Protein AF-A0A4S4NKQ8-F1 (afdb_monomer_lite)

Radius of gyration: 18.19 Å; chains: 1; bounding box: 35×62×50 Å

Foldseek 3Di:
DWDKAKDKWKKFWAQAFQPVLQVVPPQKDDFAFPDDPVDPVPGDTTIIIGDDFCDDDPDNVCRLVRSLVVCLVCLVSRVVRGGDEMEMEMEMATPDPDDDPDDDPNSVVSQVSNNYDYDYYYDPDPDVDPDPPSPPDPDDDDDPDDDD

Structure (mmCIF, N/CA/C/O backbone):
data_AF-A0A4S4NKQ8-F1
#
_entry.id   AF-A0A4S4NKQ8-F1
#
loop_
_atom_site.group_PDB
_atom_site.id
_atom_site.type_symbol
_atom_site.label_atom_id
_atom_site.label_alt_id
_atom_site.label_comp_id
_atom_site.label_asym_id
_atom_site.label_entity_id
_atom_site.label_seq_id
_atom_site.pdbx_PDB_ins_code
_atom_site.Cartn_x
_atom_site.Cartn_y
_atom_site.Cartn_z
_atom_site.occupancy
_atom_site.B_iso_or_equiv
_atom_site.auth_seq_id
_atom_site.auth_comp_id
_atom_site.auth_asym_id
_atom_site.auth_atom_id
_atom_site.pdbx_PDB_model_num
ATOM 1 N N . MET A 1 1 ? 11.344 -11.559 -26.120 1.00 55.66 1 MET A N 1
ATOM 2 C CA . MET A 1 1 ? 10.718 -10.450 -25.371 1.00 55.66 1 MET A CA 1
ATOM 3 C C . MET A 1 1 ? 10.586 -10.937 -23.937 1.00 55.66 1 MET A C 1
ATOM 5 O O . MET A 1 1 ? 9.918 -11.947 -23.752 1.00 55.66 1 MET A O 1
ATOM 9 N N . ARG A 1 2 ? 11.320 -10.341 -22.985 1.00 62.72 2 ARG A N 1
ATOM 10 C CA . ARG A 1 2 ? 11.317 -10.771 -21.572 1.00 62.72 2 ARG A CA 1
ATOM 11 C C . ARG A 1 2 ? 9.956 -10.461 -20.964 1.00 62.72 2 ARG A C 1
ATOM 13 O O . ARG A 1 2 ? 9.401 -9.400 -21.261 1.00 62.72 2 ARG A O 1
ATOM 20 N N . ARG A 1 3 ? 9.400 -11.377 -20.178 1.00 73.50 3 ARG A N 1
ATOM 21 C CA . ARG A 1 3 ? 8.086 -11.174 -19.563 1.00 73.50 3 ARG A CA 1
ATOM 22 C C . ARG A 1 3 ? 8.322 -10.804 -18.109 1.00 73.50 3 ARG A C 1
ATOM 24 O O . ARG A 1 3 ? 9.000 -11.514 -17.388 1.00 73.50 3 ARG A O 1
ATO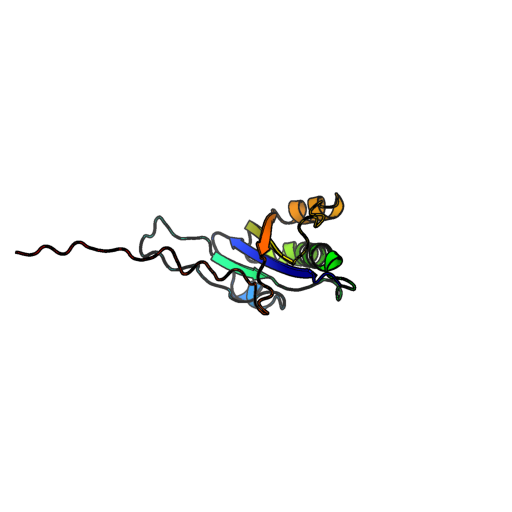M 31 N N . ILE A 1 4 ? 7.784 -9.672 -17.680 1.00 78.88 4 ILE A N 1
ATOM 32 C CA . ILE A 1 4 ? 7.885 -9.234 -16.289 1.00 78.88 4 ILE A CA 1
ATOM 33 C C . ILE A 1 4 ? 6.492 -8.816 -15.855 1.00 78.88 4 ILE A C 1
ATOM 35 O O . ILE A 1 4 ? 5.865 -7.953 -16.475 1.00 78.88 4 ILE A O 1
ATOM 39 N N . LYS A 1 5 ? 6.011 -9.428 -14.780 1.00 84.50 5 LYS A N 1
ATOM 40 C CA . LYS A 1 5 ? 4.797 -9.031 -14.079 1.00 84.50 5 LYS A CA 1
ATOM 41 C C . LYS A 1 5 ? 5.185 -8.666 -12.655 1.00 84.50 5 LYS A C 1
ATOM 43 O O . LYS A 1 5 ? 5.819 -9.447 -11.961 1.00 84.50 5 LYS A O 1
ATOM 48 N N . ILE A 1 6 ? 4.802 -7.466 -12.238 1.00 86.88 6 ILE A N 1
ATOM 49 C CA . ILE A 1 6 ? 5.01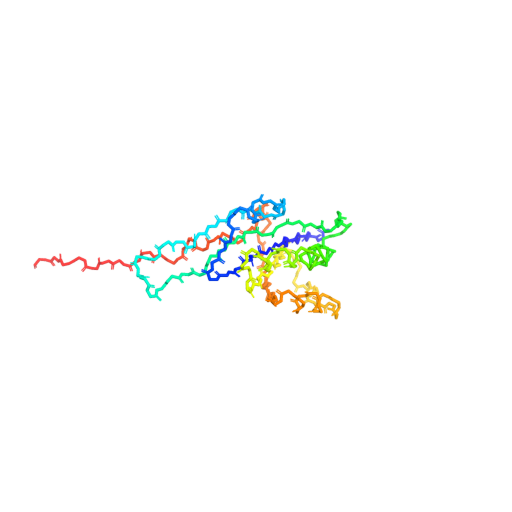5 -6.972 -10.878 1.00 86.88 6 ILE A CA 1
ATOM 50 C C . ILE A 1 6 ? 3.645 -6.812 -10.235 1.00 86.88 6 ILE A C 1
ATOM 52 O O . ILE A 1 6 ? 2.770 -6.162 -10.817 1.00 86.88 6 ILE A O 1
ATOM 56 N N . ASN A 1 7 ? 3.451 -7.399 -9.059 1.00 89.50 7 ASN A N 1
ATOM 57 C CA . ASN A 1 7 ? 2.263 -7.212 -8.232 1.00 89.50 7 ASN A CA 1
ATOM 58 C C . ASN A 1 7 ? 2.661 -6.538 -6.923 1.00 89.50 7 ASN A C 1
ATOM 60 O O . ASN A 1 7 ? 3.700 -6.861 -6.348 1.00 89.50 7 ASN A O 1
ATOM 64 N N . VAL A 1 8 ? 1.824 -5.608 -6.469 1.00 92.50 8 VAL A N 1
ATOM 65 C CA . VAL A 1 8 ? 2.035 -4.859 -5.229 1.00 92.50 8 VAL A CA 1
ATOM 66 C C . VAL A 1 8 ? 0.732 -4.820 -4.452 1.00 92.50 8 VAL A C 1
ATOM 68 O O . VAL A 1 8 ? -0.324 -4.572 -5.034 1.00 92.50 8 VAL A O 1
ATOM 71 N N . GLY A 1 9 ? 0.817 -5.043 -3.149 1.00 94.06 9 GLY A N 1
ATOM 72 C CA . GLY A 1 9 ? -0.286 -4.872 -2.214 1.00 94.06 9 GLY A CA 1
ATOM 73 C C . GLY A 1 9 ? 0.232 -4.789 -0.788 1.00 94.06 9 GLY A C 1
ATOM 74 O O . GLY A 1 9 ? 1.418 -4.998 -0.550 1.00 94.06 9 GLY A O 1
ATOM 75 N N . SER A 1 10 ? -0.650 -4.501 0.164 1.00 95.50 10 SER A N 1
ATOM 76 C CA . SER A 1 10 ? -0.257 -4.352 1.564 1.00 95.50 10 SER A CA 1
ATOM 77 C C . SER A 1 10 ? -1.196 -5.075 2.518 1.00 95.50 10 SER A C 1
ATOM 79 O O . SER A 1 10 ? -2.396 -5.202 2.269 1.00 95.50 10 SER A O 1
ATOM 81 N N . LEU A 1 11 ? -0.645 -5.505 3.650 1.00 93.81 11 LEU A N 1
ATOM 82 C CA . LEU A 1 11 ? -1.399 -5.843 4.848 1.00 93.81 11 LEU A CA 1
ATOM 83 C C . LEU A 1 11 ? -1.255 -4.714 5.859 1.00 93.81 11 LEU A C 1
ATOM 85 O O . LEU A 1 11 ? -0.142 -4.347 6.233 1.00 93.81 11 LEU A O 1
ATOM 89 N N . VAL A 1 12 ? -2.384 -4.194 6.323 1.00 94.06 12 VAL A N 1
ATOM 90 C CA . VAL A 1 12 ? -2.439 -3.258 7.448 1.00 94.06 12 VAL A CA 1
ATOM 91 C C . VAL A 1 12 ? -2.812 -4.037 8.701 1.00 94.06 12 VAL A C 1
ATOM 93 O O . VAL A 1 12 ? -3.688 -4.899 8.645 1.00 94.06 12 VAL A O 1
ATOM 96 N N . MET A 1 13 ? -2.116 -3.792 9.810 1.00 92.81 13 MET A N 1
ATOM 97 C CA . MET A 1 13 ? -2.206 -4.606 11.024 1.00 92.81 13 MET A CA 1
ATOM 98 C C . MET A 1 13 ? -2.309 -3.740 12.277 1.00 92.81 13 MET A C 1
ATOM 100 O O . MET A 1 13 ? -1.678 -2.685 12.356 1.00 92.81 13 MET A O 1
ATOM 104 N N . GLY A 1 14 ? -3.046 -4.217 13.278 1.00 90.38 14 GLY A N 1
ATOM 105 C CA . GLY A 1 14 ? -3.164 -3.578 14.589 1.00 90.38 14 GLY A CA 1
ATOM 106 C C . GLY A 1 14 ? -3.669 -4.543 15.659 1.00 90.38 14 GLY A C 1
ATOM 107 O O . GLY A 1 14 ? -4.152 -5.634 15.352 1.00 90.38 14 GLY A O 1
ATOM 108 N N . ARG A 1 15 ? -3.573 -4.157 16.937 1.00 86.69 15 ARG A N 1
ATOM 109 C CA . ARG A 1 15 ? -4.127 -4.963 18.046 1.00 86.69 15 ARG A CA 1
ATOM 110 C C . ARG A 1 15 ? -5.648 -5.044 18.000 1.00 86.69 15 ARG A C 1
ATOM 112 O O . ARG A 1 15 ? -6.229 -6.062 18.358 1.00 86.69 15 ARG A O 1
ATOM 119 N N . THR A 1 16 ? -6.275 -3.964 17.555 1.00 84.50 16 THR A N 1
ATOM 120 C CA . THR A 1 16 ? -7.708 -3.842 17.296 1.00 84.50 16 THR A CA 1
ATOM 121 C C . THR A 1 16 ? -7.880 -2.989 16.052 1.00 84.50 16 THR A C 1
ATOM 123 O O . THR A 1 16 ? -7.168 -1.997 15.910 1.00 84.50 16 THR A O 1
ATOM 126 N N . LEU A 1 17 ? -8.826 -3.338 15.184 1.00 88.50 17 LEU A N 1
ATOM 127 C CA . LEU A 1 17 ? -9.159 -2.538 14.008 1.00 88.50 17 LEU A CA 1
ATOM 128 C C . LEU A 1 17 ? -10.631 -2.124 14.043 1.00 88.50 17 LEU A C 1
ATOM 130 O O . LEU A 1 17 ? -11.513 -2.966 14.232 1.00 88.50 17 LEU A O 1
ATOM 134 N N . ASP A 1 18 ? -10.900 -0.838 13.821 1.00 90.25 18 ASP A N 1
ATOM 135 C CA . ASP A 1 18 ? -12.261 -0.337 13.642 1.00 90.25 18 ASP A CA 1
ATOM 136 C C . ASP A 1 18 ? -12.769 -0.733 12.250 1.00 90.25 18 ASP A C 1
ATOM 138 O O . ASP A 1 18 ? -12.411 -0.151 11.221 1.00 90.25 18 ASP A O 1
ATOM 142 N N . ARG A 1 19 ? -13.628 -1.756 12.222 1.00 87.31 19 ARG A N 1
ATOM 143 C CA . ARG A 1 19 ? -14.207 -2.285 10.983 1.00 87.31 19 ARG A CA 1
ATOM 144 C C . ARG A 1 19 ? -15.046 -1.247 10.237 1.00 87.31 19 ARG A C 1
ATOM 146 O O . ARG A 1 19 ? -15.062 -1.282 9.009 1.00 87.31 19 ARG A O 1
ATOM 153 N N . GLY A 1 20 ? -15.741 -0.352 10.940 1.00 87.69 20 GLY A N 1
ATOM 154 C CA . GLY A 1 20 ? -16.592 0.665 10.322 1.00 87.69 20 GLY A CA 1
ATOM 155 C C . GLY A 1 20 ? -15.763 1.711 9.583 1.00 87.69 20 GLY A C 1
ATOM 156 O O . GLY A 1 20 ? -16.040 2.013 8.421 1.00 87.69 20 GLY A O 1
ATOM 157 N N . LEU A 1 21 ? -14.696 2.196 10.220 1.00 91.69 21 LEU A N 1
ATOM 158 C CA . LEU A 1 21 ? -13.776 3.159 9.612 1.00 91.69 21 LEU A CA 1
ATOM 159 C C . LEU A 1 21 ? -12.989 2.553 8.446 1.00 91.69 21 LEU A C 1
ATOM 161 O O . LEU A 1 21 ? -12.850 3.204 7.407 1.00 91.69 21 LEU A O 1
ATOM 165 N N . LEU A 1 22 ? -12.520 1.308 8.588 1.00 90.31 22 LEU A N 1
ATOM 166 C CA . LEU A 1 22 ? -11.801 0.605 7.524 1.00 90.31 22 LEU A CA 1
ATOM 167 C C . LEU A 1 22 ? -12.690 0.284 6.323 1.00 90.31 22 LEU A C 1
ATOM 169 O O . LEU A 1 22 ? -12.259 0.476 5.192 1.00 90.31 22 LEU A O 1
ATOM 173 N N . SER A 1 23 ? -13.939 -0.132 6.543 1.00 86.88 23 SER A N 1
ATOM 174 C CA . SER A 1 23 ? -14.876 -0.420 5.443 1.00 86.88 23 SER A CA 1
ATOM 175 C C . SER A 1 23 ? -15.252 0.833 4.641 1.00 86.88 23 SER A C 1
ATOM 177 O O . SER A 1 23 ? -15.725 0.728 3.514 1.00 86.88 23 SER A O 1
ATOM 179 N N . ALA A 1 24 ? -15.031 2.027 5.201 1.00 89.62 24 ALA A N 1
ATOM 180 C CA . ALA A 1 24 ? -15.202 3.304 4.511 1.00 89.62 24 ALA A CA 1
ATOM 181 C C . ALA A 1 24 ? -13.957 3.741 3.709 1.00 89.62 24 ALA A C 1
ATOM 183 O O . ALA A 1 24 ? -13.917 4.867 3.203 1.00 89.62 24 ALA A O 1
ATOM 184 N N . VAL A 1 25 ? -12.908 2.916 3.646 1.00 92.00 25 VAL A N 1
ATOM 185 C CA . VAL A 1 25 ? -11.725 3.128 2.804 1.00 92.00 25 VAL A CA 1
ATOM 186 C C . VAL A 1 25 ? -11.854 2.202 1.589 1.00 92.00 25 VAL A C 1
ATOM 188 O O . VAL A 1 25 ? -11.791 0.988 1.762 1.00 92.00 25 VAL A O 1
ATOM 191 N N . PRO A 1 26 ? -12.059 2.728 0.368 1.00 90.44 26 PRO A N 1
ATOM 192 C CA . PRO A 1 26 ? -12.344 1.897 -0.805 1.00 90.44 26 PRO A CA 1
ATOM 193 C C . PRO A 1 26 ? -11.183 0.973 -1.195 1.00 90.44 26 PRO A C 1
ATOM 195 O O . PRO A 1 26 ? -11.398 -0.049 -1.838 1.00 90.44 26 PRO A O 1
ATOM 198 N N . GLU A 1 27 ? -9.959 1.318 -0.799 1.00 93.94 27 GLU A N 1
ATOM 199 C CA . GLU A 1 27 ? -8.755 0.515 -1.006 1.00 93.94 27 GLU A CA 1
ATOM 200 C C . GLU A 1 27 ? -8.638 -0.682 -0.042 1.00 93.94 27 GLU A C 1
ATOM 202 O O . GLU A 1 27 ? -7.728 -1.500 -0.191 1.00 93.94 27 GLU A O 1
ATOM 207 N N . ILE A 1 28 ? -9.511 -0.773 0.970 1.00 92.75 28 ILE A N 1
ATOM 208 C CA . ILE A 1 28 ? -9.471 -1.817 1.994 1.00 92.75 28 ILE A CA 1
ATOM 209 C C . ILE A 1 28 ? -10.429 -2.966 1.661 1.00 92.75 28 ILE A C 1
ATOM 211 O O . ILE A 1 28 ? -11.597 -2.760 1.339 1.00 92.75 28 ILE A O 1
ATOM 215 N N . SER A 1 29 ? -9.949 -4.198 1.828 1.00 88.31 29 SER A N 1
ATOM 216 C CA . SER A 1 29 ? -10.761 -5.417 1.790 1.00 88.31 29 SER A CA 1
ATOM 217 C C . SER A 1 29 ? -10.364 -6.390 2.902 1.00 88.31 29 SER A C 1
ATOM 219 O O . SER A 1 29 ? -9.355 -6.204 3.586 1.00 88.31 29 SER A O 1
ATOM 221 N N . ASP A 1 30 ? -11.158 -7.450 3.080 1.00 83.38 30 ASP A N 1
ATOM 222 C CA . ASP A 1 30 ? -10.829 -8.595 3.942 1.00 83.38 30 ASP A CA 1
ATOM 223 C C . ASP A 1 30 ? -10.461 -8.208 5.389 1.00 83.38 30 ASP A C 1
ATOM 225 O O . ASP A 1 30 ? -9.481 -8.698 5.953 1.00 83.38 30 ASP A O 1
ATOM 229 N N . VAL A 1 31 ? -11.240 -7.299 5.991 1.00 84.88 31 VAL A N 1
ATOM 230 C CA . VAL A 1 31 ? -11.056 -6.868 7.386 1.00 84.88 31 VAL A CA 1
ATOM 231 C C . VAL A 1 31 ? -11.439 -8.011 8.331 1.00 84.88 31 VAL A C 1
ATOM 233 O O . VAL A 1 31 ? -12.619 -8.338 8.471 1.00 84.88 31 VAL A O 1
ATOM 236 N N . GLY A 1 32 ? -10.465 -8.607 9.019 1.00 75.44 32 GLY A N 1
ATOM 237 C CA . GLY A 1 32 ? -10.722 -9.772 9.865 1.00 75.44 32 GLY A CA 1
ATOM 238 C C . GLY A 1 32 ? -9.582 -10.158 10.804 1.00 75.44 32 GLY A C 1
ATOM 239 O O . GLY A 1 32 ? -8.483 -9.600 10.763 1.00 75.44 32 GLY A O 1
ATOM 240 N N . THR A 1 33 ? -9.870 -11.128 11.674 1.00 64.31 33 THR A N 1
ATOM 241 C CA . THR A 1 33 ? -8.856 -11.834 12.463 1.00 64.31 33 THR A CA 1
ATOM 242 C C . THR A 1 33 ? -8.191 -12.891 11.597 1.00 64.31 33 THR A C 1
ATOM 244 O O . THR A 1 33 ? -8.786 -13.473 10.687 1.00 64.31 33 THR A O 1
ATOM 247 N N . THR A 1 34 ? -6.913 -13.125 11.844 1.00 55.62 34 THR A N 1
ATOM 248 C CA . THR A 1 34 ? -6.135 -14.108 11.101 1.00 55.62 34 THR A CA 1
ATOM 249 C C . THR A 1 34 ? -6.186 -15.410 11.848 1.00 55.62 34 THR A C 1
ATOM 251 O O . THR A 1 34 ? -5.240 -15.702 12.555 1.00 55.62 34 THR A O 1
ATOM 254 N N . LYS A 1 35 ? -7.278 -16.162 11.691 1.00 49.28 35 LYS A N 1
ATOM 255 C CA . LYS A 1 35 ? -7.557 -17.376 12.467 1.00 49.28 35 LYS A CA 1
ATOM 256 C C . LYS A 1 35 ? -7.662 -17.045 13.963 1.00 49.28 35 LYS A C 1
ATOM 258 O O . LYS A 1 35 ? -6.728 -16.552 14.588 1.00 49.28 35 LYS A O 1
ATOM 263 N N . ASP A 1 36 ? -8.836 -17.271 14.532 1.00 47.44 36 ASP A N 1
ATOM 264 C CA . ASP A 1 36 ? -8.924 -17.337 15.982 1.00 47.44 36 ASP A CA 1
ATOM 265 C C . ASP A 1 36 ? -8.083 -18.558 16.379 1.00 47.44 36 ASP A C 1
ATOM 267 O O . ASP A 1 36 ? -8.474 -19.693 16.118 1.00 47.44 36 ASP A O 1
ATOM 271 N N . ASP A 1 37 ? -6.868 -18.329 16.877 1.00 50.22 37 ASP A N 1
ATOM 272 C CA . ASP A 1 37 ? -6.217 -19.347 17.688 1.00 50.22 37 ASP A CA 1
ATOM 273 C C . ASP A 1 37 ? -7.087 -19.478 18.939 1.00 50.22 37 ASP A C 1
ATOM 275 O O . ASP A 1 37 ? -7.411 -18.474 19.587 1.00 50.22 37 ASP A O 1
ATOM 279 N N . ASP A 1 38 ? -7.492 -20.704 19.268 1.00 51.97 38 ASP A N 1
ATOM 280 C CA . ASP A 1 38 ? -8.296 -20.996 20.462 1.00 51.97 38 ASP A CA 1
ATOM 281 C C . ASP A 1 38 ? -7.564 -20.599 21.763 1.00 51.97 38 ASP A C 1
ATOM 283 O O . ASP A 1 38 ? -8.164 -20.551 22.838 1.00 51.97 38 ASP A O 1
ATOM 287 N N . ASP A 1 39 ? -6.272 -20.268 21.670 1.00 55.50 39 ASP A N 1
ATOM 288 C CA . ASP A 1 39 ? -5.444 -19.756 22.752 1.00 55.50 39 ASP A CA 1
ATOM 289 C C . ASP A 1 39 ? -5.524 -18.210 22.871 1.00 55.50 39 ASP A C 1
ATOM 291 O O . ASP A 1 39 ? -5.002 -17.476 22.020 1.00 55.50 39 ASP A O 1
ATOM 295 N N . PRO A 1 40 ? -6.097 -17.663 23.967 1.00 56.78 40 PRO A N 1
ATOM 296 C CA . PRO A 1 40 ? -6.137 -16.223 24.236 1.00 56.78 40 PRO A CA 1
ATOM 297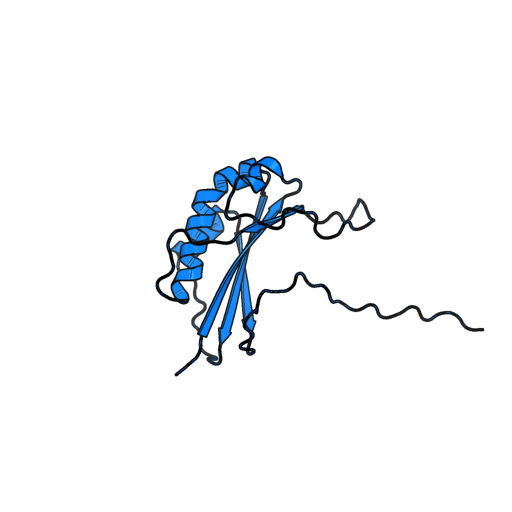 C C . PRO A 1 40 ? -4.754 -15.554 24.285 1.00 56.78 40 PRO A C 1
ATOM 299 O O . PRO A 1 40 ? -4.673 -14.331 24.145 1.00 56.78 40 PRO A O 1
ATOM 302 N N . HIS A 1 41 ? -3.685 -16.327 24.497 1.00 57.25 41 HIS A N 1
ATOM 303 C CA . HIS A 1 41 ? -2.305 -15.851 24.557 1.00 57.25 41 HIS A CA 1
ATOM 304 C C . HIS A 1 41 ? -1.629 -15.748 23.180 1.00 57.25 41 HIS A C 1
ATOM 306 O O . HIS A 1 41 ? -0.621 -15.050 23.069 1.00 57.25 41 HIS A O 1
ATOM 312 N N . HIS A 1 42 ? -2.205 -16.349 22.131 1.00 54.97 42 HIS A N 1
ATOM 313 C CA . HIS A 1 42 ? -1.667 -16.355 20.762 1.00 54.97 42 HIS A CA 1
ATOM 314 C C . HIS A 1 42 ? -2.555 -15.612 19.757 1.00 54.97 42 HIS A C 1
ATOM 316 O O . HIS A 1 42 ? -2.494 -15.848 18.552 1.00 54.97 42 HIS A O 1
ATOM 322 N N . ARG A 1 43 ? -3.360 -14.649 20.225 1.00 59.19 43 ARG A N 1
ATOM 323 C CA . ARG A 1 43 ? -4.179 -13.824 19.328 1.00 59.19 43 ARG A CA 1
ATOM 324 C C . ARG A 1 43 ? -3.301 -13.042 18.358 1.00 59.19 43 ARG A C 1
ATOM 326 O O . ARG A 1 43 ? -2.633 -12.076 18.731 1.00 59.19 43 ARG A O 1
ATOM 333 N N . LEU A 1 44 ? -3.344 -13.453 17.098 1.00 64.31 44 LEU A N 1
ATOM 334 C CA . LEU A 1 44 ? -2.698 -12.744 16.010 1.00 64.31 44 LEU A CA 1
ATOM 335 C C . LEU A 1 44 ? -3.343 -11.358 15.817 1.00 64.31 44 LEU A C 1
ATOM 337 O O . LEU A 1 44 ? -4.536 -11.179 16.090 1.00 64.31 44 LEU A O 1
ATOM 341 N N . PRO A 1 45 ? -2.569 -10.350 15.372 1.00 70.19 45 PRO A N 1
ATOM 342 C CA . PRO A 1 45 ? -3.094 -9.010 15.168 1.00 70.19 45 PRO A CA 1
ATOM 343 C C . PRO A 1 45 ? -4.219 -9.018 14.132 1.00 70.19 45 PRO A C 1
ATOM 345 O O . PRO A 1 45 ? -4.198 -9.764 13.151 1.00 70.19 45 PRO A O 1
ATOM 348 N N . TRP A 1 46 ? -5.186 -8.130 14.329 1.00 80.00 46 TRP A N 1
ATOM 349 C CA . TRP A 1 46 ? -6.212 -7.860 13.334 1.00 80.00 46 TRP A CA 1
ATOM 350 C C . TRP A 1 46 ? -5.553 -7.340 12.063 1.00 80.00 46 TRP A C 1
ATOM 352 O O . TRP A 1 46 ? -4.668 -6.482 12.140 1.00 80.00 46 TRP A O 1
ATOM 362 N N . ARG A 1 47 ? -5.990 -7.835 10.899 1.00 87.19 47 ARG A N 1
ATOM 363 C CA . ARG A 1 47 ? -5.462 -7.392 9.606 1.00 87.19 47 ARG A CA 1
ATOM 364 C C . ARG A 1 47 ? -6.563 -7.022 8.627 1.00 87.19 47 ARG A C 1
ATOM 366 O O . ARG A 1 47 ? -7.684 -7.519 8.699 1.00 87.19 47 ARG A O 1
ATOM 373 N N . ALA A 1 48 ? -6.199 -6.179 7.675 1.00 90.00 48 ALA A N 1
ATOM 374 C CA . ALA A 1 48 ? -6.969 -5.949 6.466 1.00 90.00 48 ALA A CA 1
ATOM 375 C C . ALA A 1 48 ? -6.022 -5.856 5.269 1.00 90.00 48 ALA A C 1
ATOM 377 O O . ALA A 1 48 ? -4.834 -5.545 5.417 1.00 90.00 48 ALA A O 1
ATOM 378 N N . ARG A 1 49 ? -6.538 -6.140 4.076 1.00 92.00 49 ARG A N 1
ATOM 379 C CA . ARG A 1 49 ? -5.798 -5.927 2.835 1.00 92.00 49 ARG A CA 1
ATOM 380 C C . ARG A 1 49 ? -5.980 -4.492 2.385 1.00 92.00 49 ARG A C 1
ATOM 382 O O . ARG A 1 49 ? -7.087 -3.977 2.434 1.00 92.00 49 ARG A O 1
ATOM 389 N N . PHE A 1 50 ? -4.898 -3.886 1.918 1.00 94.81 50 PHE A N 1
ATOM 390 C CA . PHE A 1 50 ? -4.899 -2.586 1.269 1.00 94.81 50 PHE A CA 1
ATOM 391 C C . PHE A 1 50 ? -4.353 -2.736 -0.151 1.00 94.81 50 PHE A C 1
ATOM 393 O O . PHE A 1 50 ? -3.249 -3.254 -0.354 1.00 94.81 50 PHE A O 1
ATOM 400 N N . GLN A 1 51 ? -5.128 -2.303 -1.142 1.00 94.00 51 GLN A N 1
ATOM 401 C CA . GLN A 1 51 ? -4.782 -2.395 -2.557 1.00 94.00 51 GLN A CA 1
ATOM 402 C C . GLN A 1 51 ? -5.210 -1.137 -3.307 1.00 94.00 51 GLN A C 1
ATOM 404 O O . GLN A 1 51 ? -6.271 -0.576 -3.060 1.00 94.00 51 GLN A O 1
ATOM 409 N N . GLY A 1 52 ? -4.391 -0.721 -4.268 1.00 93.19 52 GLY A N 1
ATOM 410 C CA . GLY A 1 52 ? -4.674 0.447 -5.093 1.00 93.19 52 GLY A CA 1
ATOM 411 C C . GLY A 1 52 ? -3.417 1.213 -5.472 1.00 93.19 52 GLY A C 1
ATOM 412 O O . GLY A 1 52 ? -2.312 0.877 -5.038 1.00 93.19 52 GLY A O 1
ATOM 413 N N . TYR A 1 53 ? -3.615 2.245 -6.285 1.00 95.81 53 TYR A N 1
ATOM 414 C CA . TYR A 1 53 ? -2.577 3.139 -6.789 1.00 95.81 53 TYR A CA 1
ATOM 415 C C . TYR A 1 53 ? -3.090 4.580 -6.758 1.00 95.81 53 TYR A C 1
ATOM 417 O O . TYR A 1 53 ? -4.261 4.803 -7.068 1.00 95.81 53 TYR A O 1
ATOM 425 N N . ALA A 1 54 ? -2.238 5.544 -6.400 1.00 95.31 54 ALA A N 1
ATOM 426 C CA . ALA A 1 54 ? -2.625 6.959 -6.360 1.00 95.31 54 ALA A CA 1
ATOM 427 C C . ALA A 1 54 ? -3.005 7.474 -7.758 1.00 95.31 54 ALA A C 1
ATOM 429 O O . ALA A 1 54 ? -3.978 8.206 -7.926 1.00 95.31 54 ALA A O 1
ATOM 430 N N . ALA A 1 55 ? -2.281 7.010 -8.778 1.00 93.31 55 ALA A N 1
ATOM 431 C CA . ALA A 1 55 ? -2.641 7.132 -10.181 1.00 93.31 55 ALA A CA 1
ATOM 432 C C . ALA A 1 55 ? -2.433 5.792 -10.911 1.00 93.31 55 ALA A C 1
ATOM 434 O O . ALA A 1 55 ? -1.596 4.988 -10.487 1.00 93.31 55 ALA A O 1
ATOM 435 N N . PRO A 1 56 ? -3.146 5.536 -12.028 1.00 91.94 56 PRO A N 1
ATOM 436 C CA . PRO A 1 56 ? -2.904 4.356 -12.851 1.00 91.94 56 PRO A CA 1
ATOM 437 C C . PRO A 1 56 ? -1.419 4.264 -13.258 1.00 91.94 56 PRO A C 1
ATOM 439 O O . PRO A 1 56 ? -0.912 5.190 -13.900 1.00 91.94 56 PRO A O 1
ATOM 442 N N . PRO A 1 57 ? -0.706 3.183 -12.891 1.00 89.12 57 PRO A N 1
ATOM 443 C CA . PRO A 1 57 ? 0.719 3.054 -13.171 1.00 89.12 57 PRO A CA 1
ATOM 444 C C . PRO A 1 57 ? 0.950 2.921 -14.678 1.00 89.12 57 PRO A C 1
ATOM 446 O O . PRO A 1 57 ? 0.281 2.133 -15.351 1.00 89.12 57 PRO A O 1
ATOM 449 N N . ARG A 1 58 ? 1.917 3.670 -15.219 1.00 89.31 58 ARG A N 1
ATOM 450 C CA . ARG A 1 58 ? 2.217 3.674 -16.665 1.00 89.31 58 ARG A CA 1
ATOM 451 C C . ARG A 1 58 ? 3.162 2.544 -17.062 1.00 89.31 58 ARG A C 1
ATOM 453 O O . ARG A 1 58 ? 3.279 2.215 -18.240 1.00 89.31 58 ARG A O 1
ATOM 460 N N . SER A 1 59 ? 3.827 1.942 -16.078 1.00 87.75 59 SER A N 1
ATOM 461 C CA . SER A 1 59 ? 4.689 0.776 -16.241 1.00 87.75 59 SER A CA 1
ATOM 462 C C . SER A 1 59 ? 4.608 -0.150 -15.016 1.00 87.75 59 SER A C 1
ATOM 464 O O . SER A 1 59 ? 4.210 0.294 -13.936 1.00 87.75 59 SER A O 1
ATOM 466 N N . PRO A 1 60 ? 5.007 -1.433 -15.131 1.00 84.62 60 PRO A N 1
ATOM 467 C CA . PRO A 1 60 ? 5.078 -2.337 -13.981 1.00 84.62 60 PRO A CA 1
ATOM 468 C C . PRO A 1 60 ? 5.969 -1.820 -12.843 1.00 84.62 60 PRO A C 1
ATOM 470 O O . PRO A 1 60 ? 5.671 -2.084 -11.682 1.00 84.62 60 PRO A O 1
ATOM 473 N N . TYR A 1 61 ? 7.023 -1.068 -13.172 1.00 85.81 61 TYR A N 1
ATOM 474 C CA . TYR A 1 61 ? 7.989 -0.535 -12.209 1.00 85.81 61 TYR A CA 1
ATOM 475 C C . TYR A 1 61 ? 7.431 0.634 -11.387 1.00 85.81 61 TYR A C 1
ATOM 477 O O . TYR A 1 61 ? 7.857 0.846 -10.261 1.00 85.81 61 TYR A O 1
ATOM 485 N N . GLU A 1 62 ? 6.423 1.347 -11.895 1.00 90.88 62 GLU A N 1
ATOM 486 C CA . GLU A 1 62 ? 5.765 2.432 -11.150 1.00 90.88 62 GLU A CA 1
ATOM 487 C C . GLU A 1 62 ? 4.774 1.925 -10.093 1.00 90.88 62 GLU A C 1
ATOM 489 O O . GLU A 1 62 ? 4.321 2.700 -9.250 1.00 90.88 62 GLU A O 1
ATOM 494 N N . LYS A 1 63 ? 4.411 0.634 -10.120 1.00 92.44 63 LYS A N 1
ATOM 495 C CA . LYS A 1 63 ? 3.377 0.077 -9.236 1.00 92.44 63 LYS A CA 1
ATOM 496 C C . LYS A 1 63 ? 3.710 0.239 -7.758 1.00 92.44 63 LYS A C 1
ATOM 498 O O . LYS A 1 63 ? 2.808 0.552 -6.987 1.00 92.44 63 LYS A O 1
ATOM 503 N N . LEU A 1 64 ? 4.968 0.015 -7.368 1.00 94.06 64 LEU A N 1
ATOM 504 C CA . LEU A 1 64 ? 5.385 0.146 -5.972 1.00 94.06 64 LEU A CA 1
ATOM 505 C C . LEU A 1 64 ? 5.229 1.592 -5.512 1.00 94.06 64 LEU A C 1
ATOM 507 O O . LEU A 1 64 ? 4.487 1.853 -4.570 1.00 94.06 64 LEU A O 1
ATOM 511 N N . HIS A 1 65 ? 5.866 2.520 -6.220 1.00 95.56 65 HIS A N 1
ATOM 512 C CA . HIS A 1 65 ? 5.798 3.938 -5.903 1.00 95.56 65 HIS A CA 1
ATOM 513 C C . HIS A 1 65 ? 4.347 4.448 -5.825 1.00 95.56 65 HIS A C 1
ATOM 515 O O . HIS A 1 65 ? 3.950 5.005 -4.806 1.00 95.56 65 HIS A O 1
ATOM 521 N N . GLN A 1 66 ? 3.509 4.180 -6.836 1.00 96.75 66 GLN A N 1
ATOM 522 C CA . GLN A 1 66 ? 2.105 4.622 -6.831 1.00 96.75 66 GLN A CA 1
ATOM 523 C C . GLN A 1 66 ? 1.276 4.004 -5.695 1.00 96.75 66 GLN A C 1
ATOM 525 O O . GLN A 1 66 ? 0.353 4.642 -5.185 1.00 96.75 66 GLN A O 1
ATOM 530 N N . HIS A 1 67 ? 1.588 2.769 -5.295 1.00 97.31 67 HIS A N 1
ATOM 531 C CA . HIS A 1 67 ? 0.956 2.127 -4.146 1.00 97.31 67 HIS A CA 1
ATOM 532 C C . HIS A 1 67 ? 1.381 2.784 -2.828 1.00 97.31 67 HIS A C 1
ATOM 534 O O . HIS A 1 67 ? 0.532 3.070 -1.986 1.00 97.31 67 HIS A O 1
ATOM 540 N N . LEU A 1 68 ? 2.680 3.057 -2.661 1.00 97.69 68 LEU A N 1
ATOM 541 C CA . LEU A 1 68 ? 3.232 3.699 -1.468 1.00 97.69 68 LEU A CA 1
ATOM 542 C C . LEU A 1 68 ? 2.720 5.130 -1.293 1.00 97.69 68 LEU A C 1
ATOM 544 O O . LEU A 1 68 ? 2.397 5.509 -0.171 1.00 97.69 68 LEU A O 1
ATOM 548 N N . VAL A 1 69 ? 2.586 5.898 -2.379 1.00 97.94 69 VAL A N 1
ATOM 549 C CA . VAL A 1 69 ? 1.983 7.241 -2.343 1.00 97.94 69 VAL A CA 1
ATOM 550 C C . VAL A 1 69 ? 0.549 7.167 -1.817 1.00 97.94 69 VAL A C 1
ATOM 552 O O . VAL A 1 69 ? 0.225 7.839 -0.840 1.00 97.94 69 VAL A O 1
ATOM 555 N N . LEU A 1 70 ? -0.290 6.293 -2.386 1.00 97.88 70 LEU A N 1
ATOM 556 C CA . LEU A 1 70 ? -1.678 6.146 -1.935 1.00 97.88 70 LEU A CA 1
ATOM 557 C C . LEU A 1 70 ? -1.761 5.680 -0.480 1.00 97.88 70 LEU A C 1
ATOM 559 O O . LEU A 1 70 ? -2.555 6.199 0.302 1.00 97.88 70 LEU A O 1
ATOM 563 N N . LEU A 1 71 ? -0.935 4.703 -0.107 1.00 97.62 71 LEU A N 1
ATOM 564 C CA . LEU A 1 71 ? -0.865 4.202 1.259 1.00 97.62 71 LEU A CA 1
ATOM 565 C C . LEU A 1 71 ? -0.493 5.323 2.235 1.00 97.62 71 LEU A C 1
ATOM 567 O O . LEU A 1 71 ? -1.145 5.466 3.265 1.00 97.62 71 LEU A O 1
ATOM 571 N N . HIS A 1 72 ? 0.501 6.142 1.893 1.00 97.75 72 HIS A N 1
ATOM 572 C CA . HIS A 1 72 ? 0.941 7.276 2.699 1.00 97.75 72 HIS A CA 1
ATOM 573 C C . HIS A 1 72 ? -0.154 8.345 2.845 1.00 97.75 72 HIS A C 1
ATOM 575 O O . HIS A 1 72 ? -0.398 8.827 3.950 1.00 97.75 72 HIS A O 1
ATOM 581 N N . GLU A 1 73 ? -0.878 8.667 1.770 1.00 97.12 73 GLU A N 1
ATOM 582 C CA . GLU A 1 73 ? -2.024 9.589 1.802 1.00 97.12 73 GLU A CA 1
ATOM 583 C C . GLU A 1 73 ? -3.177 9.080 2.681 1.00 97.12 73 GLU A C 1
ATOM 585 O O . GLU A 1 73 ? -3.832 9.859 3.376 1.00 97.12 73 GLU A O 1
ATOM 590 N N . ARG A 1 74 ? -3.443 7.768 2.662 1.00 96.69 74 ARG A N 1
ATOM 591 C CA . ARG A 1 74 ? -4.515 7.139 3.453 1.00 96.69 74 ARG A CA 1
ATOM 592 C C . ARG A 1 74 ? -4.109 6.848 4.893 1.00 96.69 74 ARG A C 1
ATOM 594 O O . ARG A 1 74 ? -4.985 6.660 5.741 1.00 96.69 74 ARG A O 1
ATOM 601 N N . TYR A 1 75 ? -2.811 6.832 5.189 1.00 96.25 75 TYR A N 1
ATOM 602 C CA . TYR A 1 75 ? -2.282 6.378 6.469 1.00 96.25 75 TYR A CA 1
ATOM 603 C C . TYR A 1 75 ? -2.857 7.094 7.700 1.00 96.25 75 TYR A C 1
ATOM 605 O O . TYR A 1 75 ? -3.170 6.393 8.660 1.00 96.25 75 TYR A O 1
ATOM 613 N N . PRO A 1 76 ? -3.099 8.423 7.710 1.00 95.94 76 PRO A N 1
ATOM 614 C CA . PRO A 1 76 ? -3.733 9.079 8.855 1.00 95.94 76 PRO A CA 1
ATOM 615 C C . PRO A 1 76 ? -5.085 8.454 9.236 1.00 95.94 76 PRO A C 1
ATOM 617 O O . PRO A 1 76 ? -5.299 8.114 10.396 1.00 95.94 76 PRO A O 1
ATOM 620 N N . LYS A 1 77 ? -5.949 8.186 8.248 1.00 95.38 77 LYS A N 1
ATOM 621 C CA . LYS A 1 77 ? -7.254 7.540 8.463 1.00 95.38 77 LYS A CA 1
ATOM 622 C C . LYS A 1 77 ? -7.108 6.070 8.869 1.00 95.38 77 LYS A C 1
ATOM 624 O O . LYS A 1 77 ? -7.862 5.574 9.699 1.00 95.38 77 LYS A O 1
ATOM 629 N N . LEU A 1 78 ? -6.123 5.364 8.310 1.00 96.00 78 LEU A N 1
ATOM 630 C CA . LEU A 1 78 ? -5.815 3.987 8.714 1.00 96.00 78 LEU A CA 1
ATOM 631 C C . LEU A 1 78 ? -5.367 3.927 10.183 1.00 96.00 78 LEU A C 1
ATOM 633 O O . LEU A 1 78 ? -5.793 3.041 10.922 1.00 96.00 78 LEU A O 1
ATOM 637 N N . ARG A 1 79 ? -4.565 4.898 10.633 1.00 96.12 79 ARG A N 1
ATOM 638 C CA . ARG A 1 79 ? -4.150 5.018 12.036 1.00 96.12 79 ARG A CA 1
ATOM 639 C C . ARG A 1 79 ? -5.314 5.314 12.972 1.00 96.12 79 ARG A C 1
ATOM 641 O O . ARG A 1 79 ? -5.377 4.714 14.039 1.00 96.12 79 ARG A O 1
ATOM 648 N N . GLU A 1 80 ? -6.233 6.196 12.581 1.00 96.44 80 GLU A N 1
ATOM 649 C CA . GLU A 1 80 ? -7.477 6.439 13.331 1.00 96.44 80 GLU A CA 1
ATOM 650 C C . GLU A 1 80 ? -8.293 5.151 13.500 1.00 96.44 80 GLU A C 1
ATOM 652 O O . GLU A 1 80 ? -8.877 4.921 14.556 1.00 96.44 80 GLU A O 1
ATOM 657 N N . ALA A 1 81 ? -8.266 4.272 12.496 1.00 94.25 81 ALA A N 1
ATOM 658 C CA . ALA A 1 81 ? -8.920 2.970 12.538 1.00 94.25 81 ALA A CA 1
ATOM 659 C C . ALA A 1 81 ? -8.128 1.878 13.293 1.00 94.25 81 ALA A C 1
ATOM 661 O O . ALA A 1 81 ? -8.539 0.718 13.282 1.00 94.25 81 ALA A O 1
ATOM 662 N N . GLY A 1 82 ? -7.012 2.218 13.949 1.00 94.12 82 GLY A N 1
ATOM 663 C CA . GLY A 1 82 ? -6.232 1.300 14.788 1.00 94.12 82 GLY A CA 1
ATOM 664 C C . GLY A 1 82 ? -5.071 0.586 14.090 1.00 94.12 82 GLY A C 1
ATOM 665 O O . GLY A 1 82 ? -4.495 -0.337 14.665 1.00 94.12 82 GLY A O 1
ATOM 666 N N . VAL A 1 83 ? -4.698 0.983 12.868 1.00 94.94 83 VAL A N 1
ATOM 667 C CA . VAL A 1 83 ? -3.511 0.431 12.193 1.00 94.94 83 VAL A CA 1
ATOM 668 C C . VAL A 1 83 ? -2.234 0.907 12.891 1.00 94.94 83 VAL A C 1
ATOM 670 O O . VAL A 1 83 ? -1.993 2.105 13.042 1.00 94.94 83 VAL A O 1
ATOM 673 N N . GLU A 1 84 ? -1.394 -0.050 13.280 1.00 94.44 84 GLU A N 1
ATOM 674 C CA . GLU A 1 84 ? -0.108 0.168 13.953 1.00 94.44 84 GLU A CA 1
ATOM 675 C C . GLU A 1 84 ? 1.086 -0.141 13.044 1.00 94.44 84 GLU A C 1
ATOM 677 O O . GLU A 1 84 ? 2.138 0.485 13.177 1.00 94.44 84 GLU A O 1
ATOM 682 N N . LYS A 1 85 ? 0.943 -1.108 12.131 1.00 94.50 85 LYS A N 1
ATOM 683 C CA . LYS A 1 85 ? 2.011 -1.573 11.239 1.00 94.50 85 LYS A CA 1
ATOM 684 C C . LYS A 1 85 ? 1.464 -1.842 9.845 1.00 94.50 85 LYS A C 1
ATOM 686 O O . LYS A 1 85 ? 0.343 -2.334 9.701 1.00 94.50 85 LYS A O 1
ATOM 691 N N . VAL A 1 86 ? 2.289 -1.604 8.829 1.00 96.00 86 VAL A N 1
ATOM 692 C CA . VAL A 1 86 ? 1.990 -1.998 7.449 1.00 96.00 86 VAL A CA 1
ATOM 693 C C . VAL A 1 86 ? 3.069 -2.937 6.915 1.00 96.00 86 VAL A C 1
ATOM 695 O O . VAL A 1 86 ? 4.259 -2.750 7.158 1.00 96.00 86 VAL A O 1
ATOM 698 N N . GLN A 1 87 ? 2.670 -3.971 6.185 1.00 95.56 87 GLN A N 1
ATOM 699 C CA . GLN A 1 87 ? 3.584 -4.827 5.437 1.00 95.56 87 GLN A CA 1
ATOM 700 C C . GLN A 1 87 ? 3.228 -4.769 3.958 1.00 95.56 87 GLN A C 1
ATOM 702 O O . GLN A 1 87 ? 2.158 -5.219 3.560 1.00 95.56 87 GLN A O 1
ATOM 707 N N . VAL A 1 88 ? 4.130 -4.202 3.164 1.00 95.69 88 VAL A N 1
ATOM 708 C CA . VAL A 1 88 ? 4.020 -4.104 1.711 1.00 95.69 88 VAL A CA 1
ATOM 709 C C . VAL A 1 88 ? 4.624 -5.364 1.102 1.00 95.69 88 VAL A C 1
ATOM 711 O O . VAL A 1 88 ? 5.738 -5.757 1.447 1.00 95.69 88 VAL A O 1
ATOM 714 N N . TYR A 1 89 ? 3.901 -5.981 0.180 1.00 92.69 89 TYR A N 1
ATOM 715 C CA . TYR A 1 89 ? 4.331 -7.143 -0.580 1.00 92.69 89 TYR A CA 1
ATOM 716 C C . TYR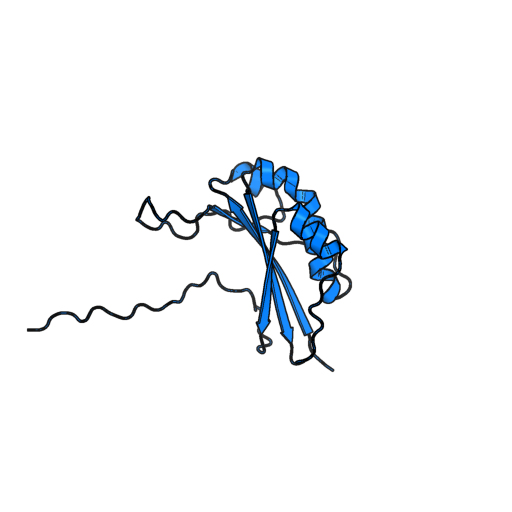 A 1 89 ? 4.581 -6.743 -2.024 1.00 92.69 89 TYR A C 1
ATOM 718 O O . TYR A 1 89 ? 3.714 -6.160 -2.675 1.00 92.69 89 TYR A O 1
ATOM 726 N N . LEU A 1 90 ? 5.760 -7.096 -2.520 1.00 91.44 90 LEU A N 1
ATOM 727 C CA . LEU A 1 90 ? 6.198 -6.857 -3.884 1.00 91.44 90 LEU A CA 1
ATOM 728 C C . LEU A 1 90 ? 6.585 -8.194 -4.507 1.00 91.44 90 LEU A C 1
ATOM 730 O O . LEU A 1 90 ? 7.578 -8.807 -4.123 1.00 91.44 90 LEU A O 1
ATOM 734 N N . THR A 1 91 ? 5.779 -8.669 -5.451 1.00 88.94 91 THR A N 1
ATOM 735 C CA . THR A 1 91 ? 6.013 -9.950 -6.128 1.00 88.94 91 THR A CA 1
ATOM 736 C C . THR A 1 91 ? 6.431 -9.710 -7.568 1.00 88.94 91 THR A C 1
ATOM 738 O O . THR A 1 91 ? 5.698 -9.078 -8.333 1.00 88.94 91 THR A O 1
ATOM 741 N N . TYR A 1 92 ? 7.594 -10.238 -7.934 1.00 86.25 92 TYR A N 1
ATOM 742 C CA . TYR A 1 92 ? 8.108 -10.266 -9.294 1.00 86.25 92 TYR A CA 1
ATOM 743 C C . TYR A 1 92 ? 7.870 -11.653 -9.893 1.00 86.25 92 TYR A C 1
ATOM 745 O O . TYR A 1 92 ? 8.458 -12.627 -9.434 1.00 86.25 92 TYR A O 1
ATOM 753 N N . SER A 1 93 ? 7.052 -11.738 -10.939 1.00 86.44 93 SER A N 1
ATOM 754 C CA . SER A 1 93 ? 6.930 -12.932 -11.779 1.00 86.44 93 SER A CA 1
ATOM 755 C C . SER A 1 93 ? 7.669 -12.694 -13.093 1.00 86.44 93 SER A C 1
ATOM 757 O O . SER A 1 93 ? 7.269 -11.838 -13.891 1.00 86.44 93 SER A O 1
ATOM 759 N N . THR A 1 94 ? 8.789 -13.387 -13.283 1.00 79.81 94 THR A N 1
ATOM 760 C CA . THR A 1 94 ? 9.799 -13.028 -14.289 1.00 79.81 94 THR A CA 1
ATOM 761 C C . THR A 1 94 ? 10.630 -14.224 -14.747 1.00 79.81 94 THR A C 1
ATOM 763 O O . THR A 1 94 ? 10.946 -15.111 -13.958 1.00 79.81 94 THR A O 1
ATOM 766 N N . ASP A 1 95 ? 11.025 -14.223 -16.022 1.00 78.44 95 ASP A N 1
ATOM 767 C CA . ASP A 1 95 ? 12.058 -15.111 -16.569 1.00 78.44 95 ASP A CA 1
ATOM 768 C C . ASP A 1 95 ? 13.466 -14.480 -16.538 1.00 78.44 95 ASP A C 1
ATOM 770 O O . ASP A 1 95 ? 14.444 -15.116 -16.933 1.00 78.44 95 ASP A O 1
ATOM 774 N N . ASP A 1 96 ? 13.580 -13.234 -16.064 1.00 73.56 96 ASP A N 1
ATOM 775 C CA . ASP A 1 96 ? 14.826 -12.472 -15.983 1.00 73.56 96 ASP A CA 1
ATOM 776 C C . ASP A 1 96 ? 15.504 -12.608 -14.603 1.00 73.56 96 ASP A C 1
ATOM 778 O O . ASP A 1 96 ? 14.956 -12.119 -13.609 1.00 73.56 96 ASP A O 1
ATOM 782 N N . PRO A 1 97 ? 16.708 -13.206 -14.522 1.00 67.38 97 PRO A N 1
ATOM 783 C CA . PRO A 1 97 ? 17.458 -13.347 -13.274 1.00 67.38 97 PRO A CA 1
ATOM 784 C C . PRO A 1 97 ? 18.134 -12.048 -12.798 1.00 67.38 97 PRO A C 1
ATOM 786 O O . PRO A 1 97 ? 18.716 -12.036 -11.715 1.00 67.38 97 PRO A O 1
ATOM 789 N N . HIS A 1 98 ? 18.094 -10.963 -13.580 1.00 71.50 98 HIS A N 1
ATOM 790 C CA . HIS A 1 98 ? 18.799 -9.705 -13.293 1.00 71.50 98 HIS A CA 1
ATOM 791 C C . HIS A 1 98 ? 17.858 -8.520 -13.049 1.00 71.50 98 HIS A C 1
ATOM 793 O O . HIS A 1 98 ? 18.170 -7.383 -13.407 1.00 71.50 98 HIS A O 1
ATOM 799 N N . LEU A 1 99 ? 16.697 -8.768 -12.444 1.00 72.62 99 LEU A N 1
ATOM 800 C CA . LEU A 1 99 ? 15.761 -7.701 -12.106 1.00 72.62 99 LEU A CA 1
ATOM 801 C C . LEU A 1 99 ? 16.364 -6.720 -11.090 1.00 72.62 99 LEU A C 1
ATOM 803 O O . LEU A 1 99 ? 16.757 -7.146 -10.002 1.00 72.62 99 LEU A O 1
ATOM 807 N N . PRO A 1 100 ? 16.397 -5.410 -11.395 1.00 68.31 100 PRO A N 1
ATOM 808 C CA . PRO A 1 100 ? 16.759 -4.411 -10.404 1.00 68.31 100 PRO A CA 1
ATOM 809 C C . PRO A 1 100 ? 15.694 -4.379 -9.303 1.00 68.31 100 PRO A C 1
ATOM 811 O O . PRO A 1 100 ? 14.507 -4.181 -9.568 1.00 68.31 100 PRO A O 1
ATOM 814 N N . THR A 1 101 ? 16.135 -4.578 -8.062 1.00 75.38 101 THR A N 1
ATOM 815 C CA . THR A 1 101 ? 15.295 -4.540 -6.850 1.00 75.38 101 THR A CA 1
ATOM 816 C C . THR A 1 101 ? 15.687 -3.411 -5.910 1.00 75.38 101 THR A C 1
ATOM 818 O O . THR A 1 101 ? 15.375 -3.442 -4.720 1.00 75.38 101 THR A O 1
ATOM 821 N N . GLU A 1 102 ? 16.436 -2.445 -6.430 1.00 83.62 102 GLU A N 1
ATOM 822 C CA . GLU A 1 102 ? 16.825 -1.262 -5.683 1.00 83.62 102 GLU A CA 1
ATOM 823 C C . GLU A 1 102 ? 15.602 -0.376 -5.462 1.00 83.62 102 GLU A C 1
ATOM 825 O O . GLU A 1 102 ? 14.844 -0.097 -6.391 1.00 83.62 102 GLU A O 1
ATOM 830 N N . LEU A 1 103 ? 15.422 0.054 -4.216 1.00 87.38 103 LEU A N 1
ATOM 831 C CA . LEU A 1 103 ? 14.432 1.058 -3.856 1.00 87.38 103 LEU A CA 1
ATOM 832 C C . LEU A 1 103 ? 15.054 2.442 -3.972 1.00 87.38 103 LEU A C 1
ATOM 834 O O . LEU A 1 103 ? 16.176 2.678 -3.518 1.00 87.38 103 LEU A O 1
ATOM 838 N N . SER A 1 104 ? 14.289 3.380 -4.510 1.00 92.12 104 SER A N 1
ATOM 839 C CA . SER A 1 104 ? 14.633 4.795 -4.443 1.00 92.12 104 SER A CA 1
ATOM 840 C C . SER A 1 104 ? 14.564 5.319 -3.001 1.00 92.12 104 SER A C 1
ATOM 842 O O . SER A 1 104 ? 13.829 4.806 -2.153 1.00 92.12 104 SER A O 1
ATOM 844 N N . ALA A 1 105 ? 15.295 6.402 -2.719 1.00 94.75 105 ALA A N 1
ATOM 845 C CA . ALA A 1 105 ? 15.225 7.086 -1.425 1.00 94.75 105 ALA A CA 1
ATOM 846 C C . ALA A 1 105 ? 13.797 7.562 -1.091 1.00 94.75 105 ALA A C 1
ATOM 848 O O . ALA A 1 105 ? 13.400 7.570 0.073 1.00 94.75 105 ALA A O 1
ATOM 849 N N . GLU A 1 106 ? 13.019 7.920 -2.112 1.00 95.94 106 GLU A N 1
ATOM 850 C CA . GLU A 1 106 ? 11.624 8.331 -1.969 1.00 95.94 106 GLU A CA 1
ATOM 851 C C . GLU A 1 106 ? 10.720 7.166 -1.542 1.00 95.94 106 GLU A C 1
ATOM 853 O O . GLU A 1 106 ? 9.943 7.311 -0.601 1.00 95.94 106 GLU A O 1
ATOM 858 N N . GLU A 1 107 ? 10.854 5.986 -2.158 1.00 95.69 107 GLU A N 1
ATOM 859 C CA . GLU A 1 107 ? 10.092 4.791 -1.760 1.00 95.69 107 GLU A CA 1
ATOM 860 C 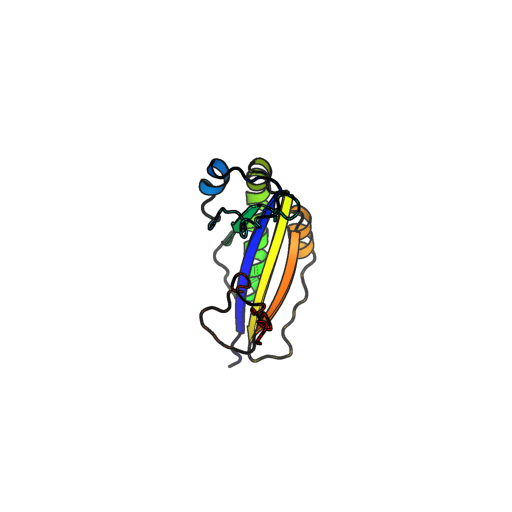C . GLU A 1 107 ? 10.416 4.364 -0.324 1.00 95.69 107 GLU A C 1
ATOM 862 O O . GLU A 1 107 ? 9.515 4.004 0.435 1.00 95.69 107 GLU A O 1
ATOM 867 N N . ILE A 1 108 ? 11.686 4.467 0.080 1.00 95.69 108 ILE A N 1
ATOM 868 C CA . ILE A 1 108 ? 12.109 4.203 1.462 1.00 95.69 108 ILE A CA 1
ATOM 869 C C . ILE A 1 108 ? 11.461 5.206 2.426 1.00 95.69 108 ILE A C 1
ATOM 871 O O . ILE A 1 108 ? 10.953 4.805 3.474 1.00 95.69 108 ILE A O 1
ATOM 875 N N . ALA A 1 109 ? 11.445 6.495 2.078 1.00 97.12 109 ALA A N 1
ATOM 876 C CA . ALA A 1 109 ? 10.836 7.533 2.905 1.00 97.12 109 ALA A CA 1
ATOM 877 C C . ALA A 1 109 ? 9.318 7.336 3.056 1.00 97.12 1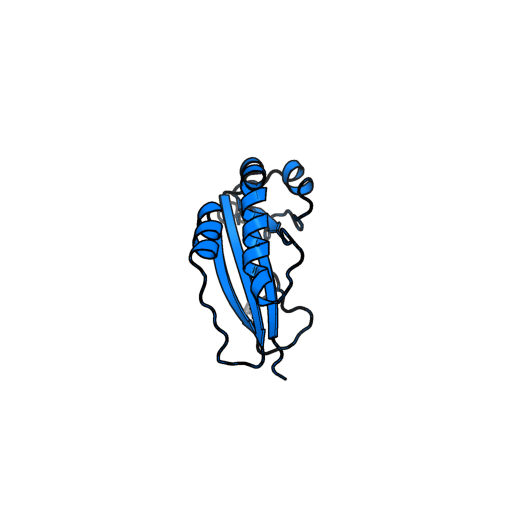09 ALA A C 1
ATOM 879 O O . ALA A 1 109 ? 8.801 7.415 4.172 1.00 97.12 109 ALA A O 1
ATOM 880 N N . LEU A 1 110 ? 8.614 7.014 1.964 1.00 97.88 110 LEU A N 1
ATOM 881 C CA . LEU A 1 110 ? 7.179 6.718 1.984 1.00 97.88 110 LEU A CA 1
ATOM 882 C C . LEU A 1 110 ? 6.867 5.495 2.856 1.00 97.88 110 LEU A C 1
ATOM 884 O O . LEU A 1 110 ? 5.947 5.538 3.672 1.00 97.88 110 LEU A O 1
ATOM 888 N N . LEU A 1 111 ? 7.656 4.423 2.728 1.00 96.56 111 LEU A N 1
ATOM 889 C CA . LEU A 1 111 ? 7.495 3.211 3.532 1.00 96.56 111 LEU A CA 1
ATOM 890 C C . LEU A 1 111 ? 7.738 3.482 5.027 1.00 96.56 111 LEU A C 1
ATOM 892 O O . LEU A 1 111 ? 6.966 3.034 5.877 1.00 96.56 111 LEU A O 1
ATOM 896 N N . ALA A 1 112 ? 8.778 4.251 5.358 1.00 96.12 112 ALA A N 1
ATOM 897 C CA . ALA A 1 112 ? 9.065 4.646 6.734 1.00 96.12 112 ALA A CA 1
ATOM 898 C C . ALA A 1 112 ? 7.943 5.517 7.328 1.00 96.12 112 ALA A C 1
ATOM 900 O O . ALA A 1 112 ? 7.565 5.328 8.486 1.00 96.12 112 ALA A O 1
ATOM 901 N N . GLY A 1 113 ? 7.359 6.417 6.527 1.00 96.38 113 GLY A N 1
ATOM 902 C CA . GLY A 1 113 ? 6.251 7.289 6.930 1.00 96.38 113 GLY A CA 1
ATOM 903 C C . GLY A 1 113 ? 4.989 6.540 7.375 1.00 96.38 113 GLY A C 1
ATOM 904 O O . GLY A 1 113 ? 4.202 7.072 8.159 1.00 96.38 113 GLY A O 1
ATOM 905 N N . VAL A 1 114 ? 4.827 5.284 6.947 1.00 96.75 114 VAL A N 1
ATOM 906 C CA . VAL A 1 114 ? 3.666 4.439 7.273 1.00 96.75 114 VAL A CA 1
ATOM 907 C C . VAL A 1 114 ? 3.968 3.319 8.272 1.00 96.75 114 VAL A C 1
ATOM 909 O O . VAL A 1 114 ? 3.200 2.365 8.378 1.00 96.75 114 VAL A O 1
ATOM 912 N N . ASN A 1 115 ? 5.093 3.406 8.998 1.00 94.69 115 ASN A N 1
ATOM 913 C CA . ASN A 1 115 ? 5.610 2.314 9.838 1.00 94.69 115 ASN A CA 1
ATOM 914 C C . ASN A 1 115 ? 5.621 0.969 9.080 1.00 94.69 115 ASN A C 1
ATOM 916 O O . ASN A 1 115 ? 5.157 -0.072 9.566 1.00 94.69 115 ASN A O 1
ATOM 920 N N . GLY A 1 116 ? 6.057 1.047 7.821 1.00 94.69 116 GLY A N 1
ATOM 921 C CA . GLY A 1 116 ? 5.979 -0.021 6.846 1.00 94.69 116 GLY A CA 1
ATOM 922 C C . GLY A 1 116 ? 7.226 -0.897 6.820 1.00 94.69 116 GLY A C 1
ATOM 923 O O . GLY A 1 116 ? 8.345 -0.433 7.025 1.00 94.69 116 GLY A O 1
ATOM 924 N N . SER A 1 117 ? 7.042 -2.169 6.486 1.00 95.19 117 SER A N 1
ATOM 925 C CA . SER A 1 117 ? 8.118 -3.067 6.051 1.00 95.19 117 SER A CA 1
ATOM 926 C C . SER A 1 117 ? 7.837 -3.582 4.644 1.00 95.19 117 SER A C 1
ATOM 928 O O . SER A 1 117 ? 6.675 -3.814 4.315 1.00 95.19 117 SER A O 1
ATOM 930 N N . LEU A 1 118 ? 8.877 -3.816 3.844 1.00 94.31 118 LEU A N 1
ATOM 931 C CA . LEU A 1 118 ? 8.757 -4.406 2.510 1.00 94.31 118 LEU A CA 1
ATOM 932 C C . LEU A 1 118 ? 9.136 -5.889 2.547 1.00 94.31 118 LEU A C 1
ATOM 934 O O . LEU A 1 118 ? 10.139 -6.271 3.147 1.00 94.31 118 LEU A O 1
ATOM 938 N N . SER A 1 119 ? 8.347 -6.724 1.883 1.00 92.00 119 SER A N 1
ATOM 939 C CA . SER A 1 119 ? 8.664 -8.121 1.607 1.00 92.00 119 SER A CA 1
ATOM 940 C C . SER A 1 119 ? 8.653 -8.350 0.104 1.00 92.00 119 SER A C 1
ATOM 942 O O . SER A 1 119 ? 7.642 -8.120 -0.559 1.00 92.00 119 SER A O 1
ATOM 944 N N . THR A 1 120 ? 9.789 -8.803 -0.417 1.00 88.69 120 THR A N 1
ATOM 945 C CA . THR A 1 120 ? 9.984 -9.037 -1.847 1.00 88.69 120 THR A CA 1
ATOM 946 C C . THR A 1 120 ? 9.997 -10.532 -2.133 1.00 88.69 120 THR A C 1
ATOM 948 O O . THR A 1 120 ? 10.689 -11.290 -1.455 1.00 88.69 120 THR A O 1
ATOM 951 N N . THR A 1 121 ? 9.251 -10.956 -3.148 1.00 85.94 121 THR A N 1
ATOM 952 C CA . THR A 1 121 ? 9.165 -12.356 -3.578 1.00 85.94 121 THR A CA 1
ATOM 953 C C . THR A 1 121 ? 9.426 -12.456 -5.074 1.00 85.94 121 THR A C 1
ATOM 955 O O . THR A 1 121 ? 8.943 -11.630 -5.848 1.00 85.94 121 THR A O 1
ATOM 958 N N . PHE A 1 122 ? 10.178 -13.478 -5.479 1.00 83.81 122 PHE A N 1
ATOM 959 C CA . PHE A 1 122 ? 10.416 -13.812 -6.880 1.00 83.81 122 PHE A CA 1
ATOM 960 C C . PHE A 1 122 ? 9.748 -15.144 -7.188 1.00 83.81 122 PHE A C 1
ATOM 962 O O . PHE A 1 122 ? 9.986 -16.132 -6.495 1.00 83.81 122 PHE A O 1
ATOM 969 N N . ASP A 1 123 ? 8.923 -15.157 -8.224 1.00 77.19 123 ASP A N 1
ATOM 970 C CA . ASP A 1 123 ? 8.210 -16.331 -8.701 1.00 77.19 123 ASP A CA 1
ATOM 971 C C . ASP A 1 123 ? 8.597 -16.588 -10.162 1.00 77.19 123 ASP A C 1
ATOM 973 O O . ASP A 1 123 ? 8.500 -15.706 -11.018 1.00 77.19 123 ASP A O 1
ATOM 977 N N . SER A 1 124 ? 9.069 -17.797 -10.454 1.00 66.75 124 SER A N 1
ATOM 978 C CA . SER A 1 124 ? 9.401 -18.224 -11.817 1.00 66.75 124 SER A CA 1
ATOM 979 C C . SER A 1 124 ? 8.174 -18.715 -12.592 1.00 66.75 124 SER A C 1
ATOM 981 O O . SER A 1 124 ? 8.242 -18.912 -13.807 1.00 66.75 124 SER A O 1
ATOM 983 N N . SER A 1 125 ? 7.034 -18.893 -11.919 1.00 63.69 125 SER A N 1
ATOM 984 C CA . SER A 1 125 ? 5.771 -19.250 -12.545 1.00 63.69 125 SER A CA 1
ATOM 985 C C . SER A 1 125 ? 5.030 -17.990 -13.017 1.00 63.69 125 SER A C 1
ATOM 987 O O . SER A 1 125 ? 4.705 -17.083 -12.252 1.00 63.69 125 SER A O 1
ATOM 989 N N . PHE A 1 126 ? 4.726 -17.908 -14.318 1.00 52.94 126 PHE A N 1
ATOM 990 C CA . PHE A 1 126 ? 3.779 -16.917 -14.850 1.00 52.94 126 PHE A CA 1
ATOM 991 C C . PHE A 1 126 ? 2.349 -17.369 -14.562 1.00 52.94 126 PHE A C 1
ATOM 993 O O . PHE A 1 126 ? 1.555 -17.591 -15.475 1.00 52.94 126 PHE A O 1
ATOM 1000 N N . THR A 1 127 ? 2.018 -17.558 -13.292 1.00 54.25 127 THR A N 1
ATOM 1001 C CA . THR A 1 127 ? 0.633 -17.789 -12.901 1.00 54.25 127 THR A CA 1
ATOM 1002 C C . THR A 1 127 ? -0.109 -16.447 -12.899 1.00 54.25 127 THR A C 1
ATOM 1004 O O . THR A 1 127 ? 0.400 -15.400 -12.480 1.00 54.25 127 THR A O 1
ATOM 1007 N N . GLU A 1 128 ? -1.334 -16.422 -13.434 1.00 45.47 128 GLU A N 1
ATOM 1008 C CA . GLU A 1 128 ? -2.137 -15.190 -13.489 1.00 45.47 128 GLU A CA 1
ATOM 1009 C C . GLU A 1 128 ? -2.486 -14.649 -12.089 1.00 45.47 128 GLU A C 1
ATOM 1011 O O . GLU A 1 128 ? -2.728 -13.449 -11.953 1.00 45.47 128 GLU A O 1
ATOM 1016 N N . ASN A 1 129 ? -2.337 -15.472 -11.046 1.00 42.31 129 ASN A N 1
ATOM 1017 C CA . ASN A 1 129 ? -2.583 -15.150 -9.644 1.00 42.31 129 ASN A CA 1
ATOM 1018 C C . ASN A 1 129 ? -1.395 -15.527 -8.738 1.00 42.31 129 ASN A C 1
ATOM 1020 O O . ASN A 1 129 ? -1.541 -16.323 -7.818 1.00 42.31 129 ASN A O 1
ATOM 1024 N N . SER A 1 130 ? -0.225 -14.918 -8.932 1.00 41.28 130 SER A N 1
ATOM 1025 C CA . SER A 1 130 ? 0.829 -14.887 -7.907 1.00 41.28 130 SER A CA 1
ATOM 1026 C C . SER A 1 130 ? 0.495 -13.832 -6.839 1.00 41.28 130 SER A C 1
ATOM 1028 O O . SER A 1 130 ? 1.174 -12.820 -6.668 1.00 41.28 130 SER A O 1
ATOM 1030 N N . TRP A 1 131 ? -0.642 -14.025 -6.170 1.00 49.25 131 TRP A N 1
ATOM 1031 C CA . TRP A 1 131 ? -0.882 -13.465 -4.844 1.00 49.25 131 TRP A CA 1
ATOM 1032 C C . TRP A 1 131 ? -0.374 -14.498 -3.859 1.00 49.25 131 TRP A C 1
ATOM 1034 O O . TRP A 1 131 ? -0.709 -15.669 -4.005 1.00 49.25 131 TRP A O 1
ATOM 1044 N N . ILE A 1 132 ? 0.412 -14.079 -2.870 1.00 46.38 132 ILE A N 1
ATOM 1045 C CA . ILE A 1 132 ? 0.769 -14.958 -1.758 1.00 46.38 132 ILE A CA 1
ATOM 1046 C C . ILE A 1 132 ? -0.567 -15.417 -1.151 1.00 46.38 132 ILE A C 1
ATOM 1048 O O . ILE A 1 132 ? -1.302 -14.560 -0.636 1.00 46.38 132 ILE A O 1
ATOM 1052 N N . PRO A 1 133 ? -0.949 -16.707 -1.256 1.00 42.47 133 PRO A N 1
ATOM 1053 C CA . PRO A 1 133 ? -2.060 -17.197 -0.466 1.00 42.47 133 PRO A CA 1
ATOM 1054 C C . PRO A 1 133 ? -1.714 -16.861 0.982 1.00 42.47 133 PRO A C 1
ATOM 1056 O O . PRO A 1 133 ? -0.558 -16.997 1.391 1.00 42.47 133 PRO A O 1
ATOM 1059 N N . PHE A 1 134 ? -2.689 -16.388 1.767 1.00 46.81 134 PHE A N 1
ATOM 1060 C CA . PHE A 1 134 ? -2.564 -16.537 3.216 1.00 46.81 134 PHE A CA 1
ATOM 1061 C C . PHE A 1 134 ? -2.072 -17.964 3.420 1.00 46.81 134 PHE A C 1
ATOM 1063 O O . PHE A 1 134 ? -2.680 -18.845 2.823 1.00 46.81 134 PHE A O 1
ATOM 1070 N N . ALA A 1 135 ? -0.927 -18.167 4.067 1.00 35.03 135 ALA A N 1
ATOM 1071 C CA . ALA A 1 135 ? -0.316 -19.485 4.132 1.00 35.03 135 ALA A CA 1
ATOM 1072 C C . ALA A 1 135 ? -1.263 -20.460 4.854 1.00 35.03 135 ALA A C 1
ATOM 1074 O O . ALA A 1 135 ? -1.169 -20.660 6.057 1.00 35.03 135 ALA A O 1
ATOM 1075 N N . ASP A 1 136 ? -2.192 -21.045 4.109 1.00 39.22 136 ASP A N 1
ATOM 1076 C CA . ASP A 1 136 ? -2.798 -22.333 4.351 1.00 39.22 136 ASP A CA 1
ATOM 1077 C C . ASP A 1 136 ? -1.771 -23.308 3.795 1.00 39.22 136 ASP A C 1
ATOM 1079 O O . ASP A 1 136 ? -1.800 -23.577 2.598 1.00 39.22 136 ASP A O 1
ATOM 1083 N N . SER A 1 137 ? -0.776 -23.683 4.610 1.00 33.34 137 SER A N 1
ATOM 1084 C CA . SER A 1 137 ? 0.045 -24.910 4.523 1.00 33.34 137 SER A CA 1
ATOM 1085 C C . SER A 1 137 ? 1.340 -24.745 5.330 1.00 33.34 137 SER A C 1
ATOM 1087 O O . SER A 1 137 ? 2.368 -24.327 4.803 1.00 33.34 137 SER A O 1
ATOM 1089 N N . ILE A 1 138 ? 1.318 -25.132 6.604 1.00 33.47 138 ILE A N 1
ATOM 1090 C CA . ILE A 1 138 ? 2.246 -26.185 7.026 1.00 33.47 138 ILE A CA 1
ATOM 1091 C C . ILE A 1 138 ? 1.345 -27.335 7.460 1.00 33.47 138 ILE A C 1
ATOM 1093 O O . ILE A 1 138 ? 0.387 -27.145 8.209 1.00 33.47 138 ILE A O 1
ATOM 1097 N N . GLU A 1 139 ? 1.593 -28.472 6.835 1.00 33.72 139 GLU A N 1
ATOM 1098 C CA . GLU A 1 139 ? 0.793 -29.683 6.829 1.00 33.72 139 GLU A CA 1
ATOM 1099 C C . GLU A 1 139 ? 0.568 -30.241 8.242 1.00 33.72 139 GLU A C 1
ATOM 1101 O O . GLU A 1 139 ? 1.441 -30.188 9.109 1.00 33.72 139 GLU A O 1
ATOM 1106 N N . GLN A 1 140 ? -0.625 -30.804 8.453 1.00 40.78 140 GLN A N 1
ATOM 1107 C CA . GLN A 1 140 ? -0.833 -31.835 9.461 1.00 40.78 140 GLN A CA 1
ATOM 1108 C C . GLN A 1 140 ? -0.033 -33.078 9.045 1.00 40.78 140 GLN A C 1
ATOM 1110 O O . GLN A 1 140 ? -0.434 -33.796 8.136 1.00 40.78 140 GLN A O 1
ATOM 1115 N N . GLU A 1 141 ? 1.046 -33.365 9.758 1.00 35.94 141 GLU A N 1
ATOM 1116 C CA . GLU A 1 141 ? 1.489 -34.728 10.061 1.00 35.94 141 GLU A CA 1
ATOM 1117 C C . GLU A 1 141 ? 1.540 -34.768 11.593 1.00 35.94 141 GLU A C 1
ATOM 1119 O O . GLU A 1 141 ? 2.202 -33.940 12.207 1.00 35.94 141 GLU A O 1
ATOM 1124 N N . GLY A 1 142 ? 0.821 -35.587 12.344 1.00 34.22 142 GLY A N 1
ATOM 1125 C CA . GLY A 1 142 ? 0.156 -36.853 12.102 1.00 34.22 142 GLY A CA 1
ATOM 1126 C C . GLY A 1 142 ? 0.279 -37.556 13.452 1.00 34.22 142 GLY A C 1
ATOM 1127 O O . GLY A 1 142 ? 1.394 -37.838 13.883 1.00 34.22 142 GLY A O 1
ATOM 1128 N N . ASP A 1 143 ? -0.831 -37.737 14.165 1.00 39.69 143 ASP A N 1
ATOM 1129 C CA . ASP A 1 143 ? -0.866 -38.539 15.390 1.00 39.69 143 ASP A CA 1
ATOM 1130 C C . ASP A 1 143 ? -0.413 -39.966 15.036 1.00 39.69 143 ASP A C 1
ATOM 1132 O O . ASP A 1 143 ? -1.067 -40.608 14.206 1.00 39.69 143 ASP A O 1
ATOM 1136 N N . PRO A 1 144 ? 0.657 -40.523 15.633 1.00 45.44 144 PRO A N 1
ATOM 1137 C CA . PRO A 1 144 ? 0.784 -41.963 15.690 1.00 45.44 144 PRO A CA 1
ATOM 1138 C C . PRO A 1 144 ? -0.197 -42.443 16.756 1.00 45.44 144 PRO A C 1
ATOM 1140 O O . PRO A 1 144 ? 0.123 -42.566 17.940 1.00 45.44 144 PRO A O 1
ATOM 1143 N N . GLU A 1 145 ? -1.420 -42.679 16.292 1.00 42.53 145 GLU A N 1
ATOM 1144 C CA . GLU A 1 145 ? -2.433 -43.445 16.988 1.00 42.53 145 GLU A CA 1
ATOM 1145 C C . GLU A 1 145 ? -1.786 -44.724 17.537 1.00 42.53 145 GLU A C 1
ATOM 1147 O O . GLU A 1 145 ? -1.178 -45.530 16.829 1.00 42.53 145 GLU A O 1
ATOM 1152 N N . THR A 1 146 ? -1.906 -44.869 18.848 1.00 50.69 146 THR A N 1
ATOM 1153 C CA . THR A 1 146 ? -1.780 -46.119 19.581 1.00 50.69 146 THR A CA 1
ATOM 1154 C C . THR A 1 146 ? -2.464 -47.264 18.842 1.00 50.69 146 THR A C 1
ATOM 1156 O O . THR A 1 146 ? -3.648 -47.179 18.518 1.00 50.69 146 THR A O 1
ATOM 1159 N N . THR A 1 147 ? -1.772 -48.383 18.658 1.00 36.94 147 THR A N 1
ATOM 1160 C CA . THR A 1 147 ? -2.418 -49.682 18.434 1.00 36.94 147 THR A CA 1
ATOM 1161 C C . THR A 1 147 ? -1.433 -50.802 18.773 1.00 36.94 147 THR A C 1
ATOM 1163 O O . THR A 1 147 ? -0.246 -50.665 18.478 1.00 36.94 147 THR A O 1
ATOM 1166 N N . PRO A 1 148 ? -1.914 -51.979 19.184 1.00 44.09 148 PRO A N 1
ATOM 1167 C CA . PRO A 1 148 ? -2.681 -52.306 20.385 1.00 44.09 148 PRO A CA 1
ATOM 1168 C C . PRO A 1 148 ? -1.829 -53.004 21.466 1.00 44.09 148 PRO A C 1
ATOM 1170 O O . PRO A 1 148 ? -0.789 -53.615 21.127 1.00 44.09 148 PRO A O 1
#

Sequence (148 aa):
MRRIKINVGSLVMGRTLDRGLLSAVPEISDVGTTKDDDDPHHRLPWRARFQGYAAPPRSPYEKLHQHLVLLHERYPKLREAGVEKVQVYLTYSTDDPHLPTELSAEEIALLAGVNGSLSTTFDSSFTENSWIPFADSIEQEGDPETTP

pLDDT: mean 79.04, std 20.05, range [33.34, 97.94]

Secondary structure (DSSP, 8-state):
---EEEEEEEEEEESS--HHHHHTSTTEEEEE-S---S-TTS-PPEEEEE---SS--SSTTHHHHHHHHHHHHHHHHHHHTT--EEEEEEEEEES-TT---PPPHHHHHHHHHTTEEEEEEEESS--TT--------S----------

Organism: NCBI:txid2562452